Protein AF-A0A935H7Y5-F1 (afdb_monomer_lite)

Structure (mmCIF, N/CA/C/O backbone):
data_AF-A0A935H7Y5-F1
#
_entry.id   AF-A0A935H7Y5-F1
#
loop_
_atom_site.group_PDB
_atom_site.id
_atom_site.type_symbol
_atom_site.label_atom_id
_atom_site.label_alt_id
_atom_site.label_comp_id
_atom_site.label_asym_id
_atom_site.label_entity_id
_atom_site.label_seq_id
_atom_site.pdbx_PDB_ins_code
_atom_site.Cartn_x
_atom_site.Cartn_y
_atom_site.Cartn_z
_atom_site.occupancy
_atom_site.B_iso_or_equiv
_atom_site.auth_seq_id
_atom_site.auth_comp_id
_atom_site.auth_asym_id
_atom_site.auth_atom_id
_atom_site.pdbx_PDB_model_num
ATOM 1 N N . MET A 1 1 ? 10.661 1.975 -7.483 1.00 92.25 1 MET A N 1
ATOM 2 C CA . MET A 1 1 ? 9.246 2.381 -7.546 1.00 92.25 1 MET A CA 1
ATOM 3 C C . MET A 1 1 ? 8.484 1.763 -6.378 1.00 92.25 1 MET A C 1
ATOM 5 O O . MET A 1 1 ? 8.862 0.691 -5.914 1.00 92.25 1 MET A O 1
ATOM 9 N N . GLN A 1 2 ? 7.457 2.450 -5.876 1.00 94.25 2 GLN A N 1
ATOM 10 C CA . GLN A 1 2 ? 6.550 1.940 -4.845 1.00 94.25 2 GLN A CA 1
ATOM 11 C C . GLN A 1 2 ? 5.172 1.699 -5.465 1.00 94.25 2 GLN A C 1
ATOM 13 O O . GLN A 1 2 ? 4.735 2.470 -6.317 1.00 94.25 2 GLN A O 1
ATOM 18 N N . SER A 1 3 ? 4.507 0.617 -5.075 1.00 95.25 3 SER A N 1
ATOM 19 C CA . SER A 1 3 ? 3.164 0.276 -5.547 1.00 95.25 3 SER A CA 1
ATOM 20 C C . SER A 1 3 ? 2.298 -0.190 -4.379 1.00 95.25 3 SER A C 1
ATOM 22 O O . SER A 1 3 ? 2.813 -0.750 -3.408 1.00 95.25 3 SER A O 1
ATOM 24 N N . PHE A 1 4 ? 0.991 0.044 -4.482 1.00 96.00 4 PHE A N 1
ATOM 25 C CA . PHE A 1 4 ? 0.009 -0.246 -3.438 1.00 96.00 4 PHE A CA 1
ATOM 26 C C . PHE A 1 4 ? -1.111 -1.129 -3.981 1.00 96.00 4 PHE A C 1
ATOM 28 O O . PHE A 1 4 ? -1.461 -1.039 -5.157 1.00 96.00 4 PHE A O 1
ATOM 35 N N . SER A 1 5 ? -1.670 -1.987 -3.129 1.00 95.19 5 SER A N 1
ATOM 36 C CA . SER A 1 5 ? -2.857 -2.776 -3.459 1.00 95.19 5 SER A CA 1
ATOM 37 C C . SER A 1 5 ? -3.614 -3.183 -2.200 1.00 95.19 5 SER A C 1
ATOM 39 O O . SER A 1 5 ? -2.998 -3.612 -1.221 1.00 95.19 5 SER A O 1
ATOM 41 N N . TYR A 1 6 ? -4.943 -3.077 -2.226 1.00 95.75 6 TYR A N 1
ATOM 42 C CA . TYR A 1 6 ? -5.797 -3.617 -1.174 1.00 95.75 6 TYR A CA 1
ATOM 43 C C . TYR A 1 6 ? -5.972 -5.130 -1.341 1.00 95.75 6 TYR A C 1
ATOM 45 O O . TYR A 1 6 ? -6.402 -5.610 -2.391 1.00 95.75 6 TYR A O 1
ATOM 53 N N . VAL A 1 7 ? -5.669 -5.896 -0.291 1.00 95.12 7 VAL A N 1
ATOM 54 C CA . VAL A 1 7 ? -5.765 -7.361 -0.305 1.00 95.12 7 VAL A CA 1
ATOM 55 C C . VAL A 1 7 ? -6.862 -7.829 0.643 1.00 95.12 7 VAL A C 1
ATOM 57 O O . VAL A 1 7 ? -6.709 -7.775 1.862 1.00 95.12 7 VAL A O 1
ATOM 60 N N . LEU A 1 8 ? -7.946 -8.365 0.071 1.00 93.12 8 LEU A N 1
ATOM 61 C CA . LEU A 1 8 ? -9.132 -8.823 0.810 1.00 93.12 8 LEU A CA 1
ATOM 62 C C . LEU A 1 8 ? -8.819 -9.897 1.860 1.00 93.12 8 LEU A C 1
ATOM 64 O O . LEU A 1 8 ? -9.350 -9.843 2.960 1.00 93.12 8 LEU A O 1
ATOM 68 N N . ASN A 1 9 ? -7.920 -10.840 1.564 1.00 94.56 9 ASN A N 1
ATOM 69 C CA . ASN A 1 9 ? -7.602 -11.942 2.484 1.00 94.56 9 ASN A CA 1
ATOM 70 C C . ASN A 1 9 ? -6.969 -11.467 3.812 1.00 94.56 9 ASN A C 1
ATOM 72 O O . ASN A 1 9 ? -7.031 -12.159 4.820 1.00 94.56 9 ASN A O 1
ATOM 76 N N . VAL A 1 10 ? -6.359 -10.277 3.822 1.00 91.62 10 VAL A N 1
ATOM 77 C CA . VAL A 1 10 ? -5.756 -9.674 5.026 1.00 91.62 10 VAL A CA 1
ATOM 78 C C . VAL A 1 10 ? -6.420 -8.356 5.431 1.00 91.62 10 VAL A C 1
ATOM 80 O O . VAL A 1 10 ? -5.987 -7.736 6.404 1.00 91.62 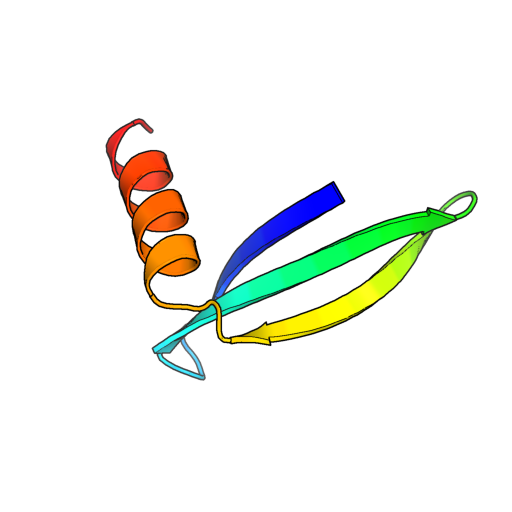10 VAL A O 1
ATOM 83 N N . LEU A 1 11 ? -7.449 -7.938 4.684 1.00 95.12 11 LEU A N 1
ATOM 84 C CA . LEU A 1 11 ? -8.194 -6.687 4.843 1.00 95.12 11 LEU A CA 1
ATOM 85 C C . LEU A 1 11 ? -7.273 -5.476 5.053 1.00 95.12 11 LEU A C 1
ATOM 87 O O . LEU A 1 11 ? -7.459 -4.678 5.971 1.00 95.12 11 LEU A O 1
ATOM 91 N N . ALA A 1 12 ? -6.223 -5.376 4.236 1.00 96.38 12 ALA A N 1
ATOM 92 C CA . ALA A 1 12 ? -5.202 -4.346 4.384 1.00 96.38 12 ALA A CA 1
ATOM 93 C C . ALA A 1 12 ? -4.623 -3.910 3.041 1.00 96.38 12 ALA A C 1
ATOM 95 O O . ALA A 1 12 ? -4.496 -4.713 2.114 1.00 96.38 12 ALA A O 1
ATOM 96 N N . VAL A 1 13 ? -4.191 -2.650 2.984 1.00 97.31 13 VAL A N 1
ATOM 97 C CA . VAL A 1 13 ? -3.326 -2.161 1.912 1.00 97.31 13 VAL A CA 1
ATOM 98 C C . VAL A 1 13 ? -1.928 -2.729 2.132 1.00 97.31 13 VAL A C 1
ATOM 100 O O . VAL A 1 13 ? -1.347 -2.617 3.216 1.00 97.31 13 VAL A O 1
ATOM 103 N N . LEU A 1 14 ? -1.390 -3.370 1.103 1.00 97.56 14 LEU A N 1
ATOM 104 C CA . LEU A 1 14 ? -0.003 -3.800 1.057 1.00 97.56 14 LEU A CA 1
ATOM 105 C C . LEU A 1 14 ? 0.787 -2.839 0.185 1.00 97.56 14 LEU A C 1
ATOM 107 O O . LEU A 1 14 ? 0.309 -2.384 -0.856 1.00 97.56 14 LEU A O 1
ATOM 111 N N . THR A 1 15 ? 2.015 -2.566 0.608 1.00 97.56 15 THR A N 1
ATOM 112 C CA . THR A 1 15 ? 2.976 -1.808 -0.179 1.00 97.56 15 THR A CA 1
ATOM 113 C C . THR A 1 15 ? 4.112 -2.714 -0.626 1.00 97.56 15 THR A C 1
ATOM 115 O O . THR A 1 15 ? 4.629 -3.535 0.143 1.00 97.56 15 THR A O 1
ATOM 118 N N . VAL A 1 16 ? 4.495 -2.566 -1.890 1.00 97.12 16 VAL A N 1
ATOM 119 C CA . VAL A 1 16 ? 5.674 -3.202 -2.463 1.00 97.12 16 VAL A CA 1
ATOM 120 C C . VAL A 1 16 ? 6.639 -2.130 -2.942 1.00 97.12 16 VAL A C 1
ATOM 122 O O . VAL A 1 16 ? 6.291 -1.260 -3.739 1.00 97.12 16 VAL A O 1
ATOM 125 N N . VAL A 1 17 ? 7.873 -2.205 -2.453 1.00 96.81 17 VAL A N 1
ATOM 126 C CA . VAL A 1 17 ? 8.988 -1.417 -2.979 1.00 96.81 17 VAL A CA 1
ATOM 127 C C . VAL A 1 17 ? 9.781 -2.330 -3.886 1.00 96.81 17 VAL A C 1
ATOM 129 O O . VAL A 1 17 ? 10.242 -3.392 -3.460 1.00 96.81 17 VAL A O 1
ATOM 132 N N . HIS A 1 18 ? 9.936 -1.925 -5.137 1.00 96.38 18 HIS A N 1
ATOM 133 C CA . HIS A 1 18 ? 10.632 -2.712 -6.140 1.00 96.38 18 HIS A CA 1
ATOM 134 C C . HIS A 1 18 ? 11.512 -1.844 -7.029 1.00 96.38 18 HIS A C 1
ATOM 136 O O . HIS A 1 18 ? 11.329 -0.629 -7.133 1.00 96.38 18 HIS A O 1
ATOM 142 N N . SER A 1 19 ? 12.509 -2.467 -7.639 1.00 96.50 19 SER A N 1
ATOM 143 C CA . SER A 1 19 ? 13.325 -1.860 -8.685 1.00 96.50 19 SER A CA 1
ATOM 144 C C 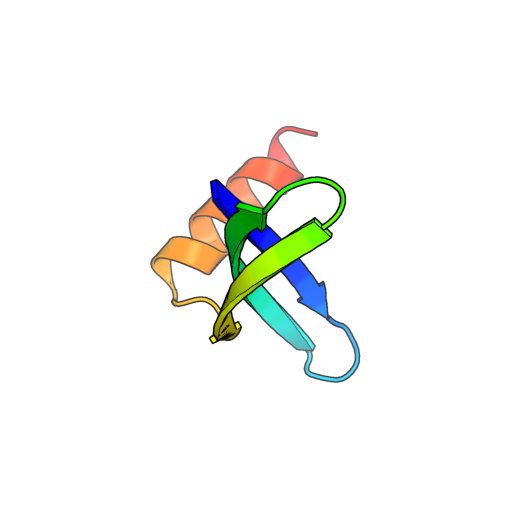. SER A 1 19 ? 13.264 -2.717 -9.938 1.00 96.50 19 SER A C 1
ATOM 146 O O . SER A 1 19 ? 13.164 -3.946 -9.844 1.00 96.50 19 SER A O 1
ATOM 148 N N . ASP A 1 20 ? 13.411 -2.086 -11.095 1.00 95.44 20 ASP A N 1
ATOM 149 C CA . ASP A 1 20 ? 13.552 -2.814 -12.349 1.00 95.44 20 ASP A CA 1
ATOM 150 C C . ASP A 1 20 ? 14.833 -3.655 -12.325 1.00 95.44 20 ASP A C 1
ATOM 152 O O . ASP A 1 20 ? 15.880 -3.233 -11.819 1.00 95.44 20 ASP A O 1
ATOM 156 N N . ARG A 1 21 ? 14.737 -4.883 -12.830 1.00 91.69 21 ARG A N 1
ATOM 157 C CA . ARG A 1 21 ? 15.861 -5.800 -13.006 1.00 91.69 21 ARG A CA 1
ATOM 158 C C . ARG A 1 21 ? 15.665 -6.585 -14.295 1.00 91.69 21 ARG A C 1
ATOM 160 O O . ARG A 1 21 ? 15.014 -7.629 -14.308 1.00 91.69 21 ARG A O 1
ATOM 167 N N . ASP A 1 22 ? 16.263 -6.087 -15.370 1.00 92.94 22 ASP A N 1
ATOM 168 C CA . ASP A 1 22 ? 16.118 -6.630 -16.720 1.00 92.94 22 ASP A CA 1
ATOM 169 C C . ASP A 1 22 ? 14.635 -6.765 -17.114 1.00 92.94 22 ASP A C 1
ATOM 171 O O . ASP A 1 22 ? 13.928 -5.770 -17.236 1.00 92.94 22 ASP A O 1
ATOM 175 N N . LYS A 1 23 ? 14.152 -8.002 -17.290 1.00 92.62 23 LYS A N 1
ATOM 176 C CA . LYS A 1 23 ? 12.756 -8.330 -17.628 1.00 92.62 23 LYS A CA 1
ATOM 177 C C . LYS A 1 23 ? 11.904 -8.688 -16.403 1.00 92.62 23 LYS A C 1
ATOM 179 O O . LYS A 1 23 ? 10.840 -9.281 -16.554 1.00 92.62 23 LYS A O 1
ATOM 184 N N . ALA A 1 24 ? 12.388 -8.399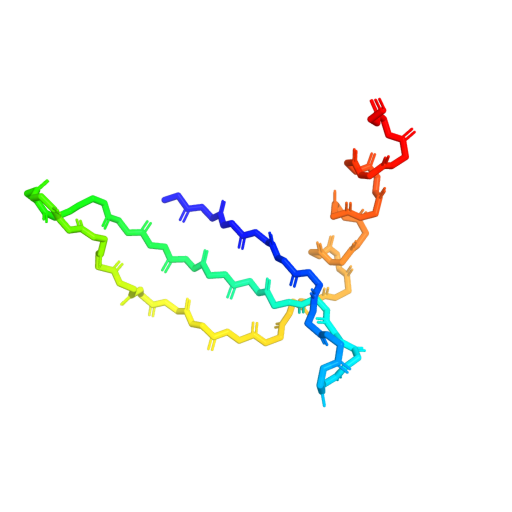 -15.198 1.00 92.69 24 ALA A N 1
ATOM 185 C CA . ALA A 1 24 ? 11.731 -8.729 -13.942 1.00 92.69 24 ALA A CA 1
ATOM 186 C C . ALA A 1 24 ? 11.714 -7.530 -12.984 1.00 92.69 24 ALA A C 1
ATOM 188 O O . ALA A 1 24 ? 12.483 -6.581 -13.121 1.00 92.69 24 ALA A O 1
ATOM 189 N N . ALA A 1 25 ? 10.859 -7.608 -11.966 1.00 94.56 25 ALA A N 1
ATOM 190 C CA . ALA A 1 25 ? 10.892 -6.698 -10.828 1.00 94.56 25 ALA A CA 1
ATOM 191 C C . ALA A 1 25 ? 11.660 -7.356 -9.675 1.00 94.56 25 ALA A C 1
ATOM 193 O O . ALA A 1 25 ? 11.362 -8.484 -9.274 1.00 94.56 25 ALA A O 1
ATOM 194 N N . ARG A 1 26 ? 12.644 -6.654 -9.108 1.00 95.50 26 ARG A N 1
ATOM 195 C CA . ARG A 1 26 ? 13.273 -7.061 -7.848 1.00 95.50 26 ARG A CA 1
ATOM 196 C C . ARG A 1 26 ? 12.483 -6.463 -6.695 1.00 95.50 26 ARG A C 1
ATOM 198 O O . ARG A 1 26 ? 12.519 -5.253 -6.485 1.00 95.50 26 ARG A O 1
ATOM 205 N N . ILE A 1 27 ? 11.823 -7.314 -5.916 1.00 96.19 27 ILE A N 1
ATOM 206 C CA . ILE A 1 27 ? 11.155 -6.894 -4.683 1.00 96.19 27 ILE A CA 1
ATOM 207 C C . ILE A 1 27 ? 12.220 -6.596 -3.622 1.00 96.19 27 ILE A C 1
ATOM 209 O O . ILE A 1 27 ? 13.066 -7.436 -3.320 1.00 96.19 27 ILE A O 1
ATOM 213 N N . ILE A 1 28 ? 12.180 -5.382 -3.081 1.00 96.88 28 ILE A N 1
ATOM 214 C CA . ILE A 1 28 ? 13.055 -4.901 -2.007 1.00 96.88 28 ILE A CA 1
ATOM 215 C C . ILE A 1 28 ? 12.324 -5.001 -0.666 1.00 96.88 28 ILE A C 1
ATOM 217 O O . ILE A 1 28 ? 12.911 -5.401 0.334 1.00 96.88 28 ILE A O 1
ATOM 221 N N . SER A 1 29 ? 11.035 -4.658 -0.643 1.00 96.62 29 SER A N 1
ATOM 222 C CA . SER A 1 29 ? 10.198 -4.720 0.555 1.00 96.62 29 SER A CA 1
ATOM 223 C C . SER A 1 29 ? 8.775 -5.103 0.181 1.00 96.62 29 SER A C 1
ATOM 225 O O . SER A 1 29 ? 8.247 -4.613 -0.817 1.00 96.62 29 SER A O 1
ATOM 227 N N . PHE A 1 30 ? 8.161 -5.957 0.997 1.0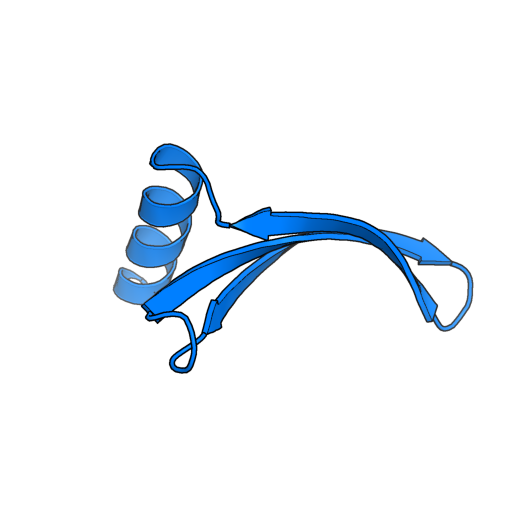0 95.81 30 PHE A N 1
ATOM 228 C CA . PHE A 1 30 ? 6.751 -6.307 0.903 1.00 95.81 30 PHE A CA 1
ATOM 229 C C . PHE A 1 30 ? 6.167 -6.392 2.309 1.00 95.81 30 PHE A C 1
ATOM 231 O O . PHE A 1 30 ? 6.613 -7.199 3.125 1.00 95.81 30 PHE A O 1
ATOM 238 N N . ARG A 1 31 ? 5.223 -5.503 2.617 1.00 96.38 31 ARG A N 1
ATOM 239 C CA . ARG A 1 31 ? 4.678 -5.334 3.969 1.00 96.38 31 ARG A CA 1
ATOM 240 C C . ARG A 1 31 ? 3.299 -4.678 3.928 1.00 96.38 31 ARG A C 1
ATOM 242 O O . ARG A 1 31 ? 2.880 -4.167 2.890 1.00 96.38 31 ARG A O 1
ATOM 249 N N . ARG A 1 32 ? 2.610 -4.652 5.072 1.00 97.38 32 ARG A N 1
ATOM 250 C CA . ARG A 1 32 ? 1.430 -3.790 5.254 1.00 97.38 32 ARG A CA 1
ATOM 251 C C . ARG A 1 32 ? 1.852 -2.327 5.121 1.00 97.38 32 ARG A C 1
ATOM 253 O O . ARG A 1 32 ? 2.918 -1.956 5.615 1.00 97.38 32 ARG A O 1
ATOM 260 N N . ALA A 1 33 ? 1.027 -1.539 4.447 1.00 97.44 33 ALA A N 1
ATOM 261 C CA . ALA A 1 33 ? 1.199 -0.099 4.374 1.00 97.44 33 ALA A CA 1
ATOM 262 C C . ALA A 1 33 ? 1.099 0.523 5.780 1.00 97.44 33 ALA A C 1
ATOM 264 O O . ALA A 1 33 ? 0.356 0.032 6.636 1.00 97.44 33 ALA A O 1
ATOM 265 N N . SER A 1 34 ? 1.876 1.578 6.025 1.00 96.88 34 SER A N 1
ATOM 266 C CA . SER A 1 34 ? 1.686 2.455 7.181 1.00 96.88 34 SER A CA 1
ATOM 267 C C . SER A 1 34 ? 0.375 3.239 7.057 1.00 96.88 34 SER A C 1
ATOM 269 O O . SER A 1 34 ? -0.293 3.195 6.026 1.00 96.88 34 SER A O 1
AT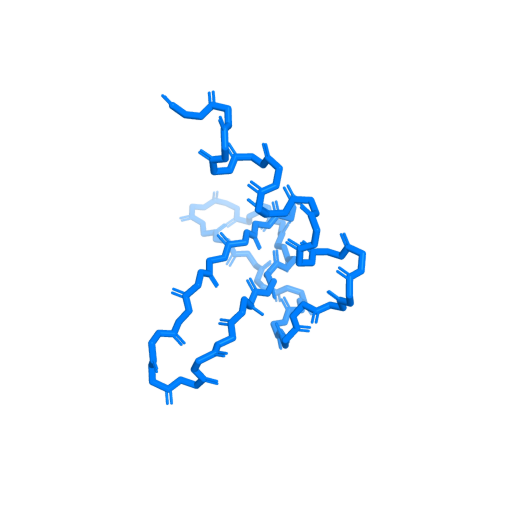OM 271 N N . PHE A 1 35 ? 0.003 3.971 8.107 1.00 96.94 35 PHE A N 1
ATOM 272 C CA . PHE A 1 35 ? -1.174 4.838 8.071 1.00 96.94 35 PHE A CA 1
ATOM 273 C C . PHE A 1 35 ? -1.090 5.870 6.933 1.00 96.94 35 PHE A C 1
ATOM 275 O O . PHE A 1 35 ? -1.976 5.904 6.087 1.00 96.94 35 PHE A O 1
ATOM 282 N N . ASP A 1 36 ? 0.017 6.612 6.845 1.00 97.38 36 ASP A N 1
ATOM 283 C CA . ASP A 1 36 ? 0.221 7.622 5.796 1.00 97.38 36 ASP A CA 1
ATOM 284 C C . ASP A 1 36 ? 0.199 7.011 4.381 1.00 97.38 36 ASP A C 1
ATOM 286 O O . ASP A 1 36 ? -0.319 7.599 3.435 1.00 97.38 36 ASP A O 1
ATOM 290 N N . GLU A 1 37 ? 0.737 5.796 4.227 1.00 97.00 37 GLU A N 1
ATOM 291 C CA . GLU A 1 37 ? 0.702 5.058 2.960 1.00 97.00 37 GLU A CA 1
ATOM 292 C C . GLU A 1 37 ? -0.718 4.582 2.598 1.00 97.00 37 GLU A C 1
ATOM 294 O O . GLU A 1 37 ? -1.069 4.544 1.418 1.00 97.00 37 GLU A O 1
ATOM 299 N N . CYS A 1 38 ? -1.538 4.219 3.591 1.00 96.44 38 CYS A N 1
ATOM 300 C CA . CYS A 1 38 ? -2.953 3.906 3.386 1.00 96.44 38 CYS A CA 1
ATOM 301 C C . CYS A 1 38 ? -3.742 5.144 2.947 1.00 96.44 38 CYS A C 1
ATOM 303 O O . CYS A 1 38 ? -4.517 5.040 2.001 1.00 96.44 38 CYS A O 1
ATOM 305 N N . GLU A 1 39 ? -3.530 6.297 3.587 1.00 97.00 39 GLU A N 1
ATOM 306 C CA . GLU A 1 39 ? -4.185 7.558 3.210 1.00 97.00 39 GLU A CA 1
ATOM 307 C C . GLU A 1 39 ? -3.880 7.912 1.752 1.00 97.00 39 GLU A C 1
ATOM 309 O O . GLU A 1 39 ? -4.795 8.126 0.963 1.00 97.00 39 GLU A O 1
ATOM 314 N N . ALA A 1 40 ? -2.608 7.843 1.345 1.00 95.81 40 ALA A N 1
ATOM 315 C CA . ALA A 1 40 ? -2.214 8.093 -0.042 1.00 95.81 40 ALA A CA 1
ATOM 316 C C . ALA A 1 40 ? -2.903 7.144 -1.045 1.00 95.81 40 ALA A C 1
ATOM 318 O O . ALA A 1 40 ? -3.233 7.546 -2.163 1.00 95.81 40 ALA A O 1
ATOM 319 N N . TYR A 1 41 ? -3.126 5.882 -0.660 1.00 95.56 41 TYR A N 1
ATOM 320 C CA . TYR A 1 41 ? -3.856 4.917 -1.482 1.00 95.56 41 T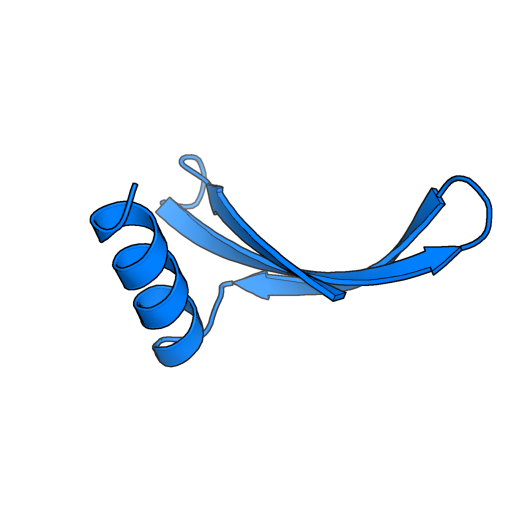YR A CA 1
ATOM 321 C C . TYR A 1 41 ? -5.346 5.262 -1.601 1.00 95.56 41 TYR A C 1
ATOM 323 O O . TYR A 1 41 ? -5.890 5.212 -2.705 1.00 95.56 41 TYR A O 1
ATOM 331 N N . TYR A 1 42 ? -6.003 5.635 -0.501 1.00 95.62 42 TYR A N 1
ATOM 332 C CA . TYR A 1 42 ? -7.417 6.014 -0.523 1.00 95.62 42 TYR A CA 1
ATOM 333 C C . TYR A 1 42 ? -7.650 7.334 -1.258 1.00 95.62 42 TYR A C 1
ATOM 335 O O . TYR A 1 42 ? -8.540 7.400 -2.098 1.00 95.62 42 TYR A O 1
ATOM 343 N N . GLU A 1 43 ? -6.786 8.333 -1.066 1.00 96.50 43 GLU A N 1
ATOM 344 C CA . GLU A 1 43 ? -6.834 9.571 -1.848 1.00 96.50 43 GLU A CA 1
ATOM 345 C C . GLU A 1 43 ? -6.695 9.326 -3.355 1.00 96.50 43 GLU A C 1
ATOM 347 O O . GLU A 1 43 ? -7.227 10.090 -4.162 1.00 96.50 43 GLU A O 1
ATOM 352 N N . TRP A 1 44 ? -5.923 8.311 -3.753 1.00 94.75 44 TRP A N 1
ATOM 353 C CA . TRP A 1 44 ? -5.792 7.926 -5.154 1.00 94.75 44 TRP A CA 1
ATOM 354 C C . TRP A 1 44 ? -7.063 7.248 -5.680 1.00 94.75 44 TRP A C 1
ATOM 356 O O . TRP A 1 44 ? -7.485 7.575 -6.788 1.00 94.75 44 TRP A O 1
ATOM 366 N N . ILE A 1 45 ? -7.692 6.365 -4.892 1.00 95.38 45 ILE A N 1
ATOM 367 C CA . ILE A 1 45 ? -8.983 5.744 -5.240 1.00 95.38 45 ILE A CA 1
ATOM 368 C C . ILE A 1 45 ? -10.074 6.802 -5.406 1.00 95.38 45 ILE A C 1
ATOM 370 O O . ILE A 1 45 ? -10.835 6.743 -6.363 1.00 95.38 45 ILE A O 1
ATOM 374 N N . ASP A 1 46 ? -10.143 7.779 -4.506 1.00 95.81 46 ASP A N 1
ATOM 375 C CA . ASP A 1 46 ? -11.186 8.811 -4.545 1.00 95.81 46 ASP A CA 1
ATOM 376 C C . ASP A 1 46 ? -11.068 9.736 -5.770 1.00 95.81 46 ASP A C 1
ATOM 378 O O . ASP A 1 46 ? -12.021 10.428 -6.128 1.00 95.81 46 ASP A O 1
ATOM 382 N N . LYS A 1 47 ? -9.897 9.765 -6.419 1.00 93.62 47 LYS A N 1
ATOM 383 C CA . LYS A 1 47 ? -9.619 10.555 -7.632 1.00 93.62 47 LYS A CA 1
ATOM 384 C C . LYS A 1 47 ? -9.814 9.762 -8.934 1.00 93.62 47 LYS A C 1
ATOM 386 O O . LYS A 1 47 ? -9.498 10.301 -9.997 1.00 93.62 47 LYS A O 1
ATOM 391 N N . GLN A 1 48 ? -10.257 8.505 -8.859 1.00 72.44 48 GLN A N 1
ATOM 392 C CA . GLN A 1 48 ? -10.478 7.619 -10.009 1.00 72.44 48 GLN A CA 1
ATOM 393 C C . GLN A 1 48 ? -11.852 7.832 -10.652 1.00 72.44 48 GLN A C 1
ATOM 395 O O . GLN A 1 48 ? -11.905 7.767 -11.902 1.00 72.44 48 GLN A O 1
#

Sequence (48 aa):
MQSFSYVLNVLAVLTVVHSDRDKAARIISFRRASFDECEAYYEWIDKQ

pLDDT: mean 95.07, std 3.66, range [72.44, 97.56]

Secondary structure (DSSP, 8-state):
-EEEEEEGGGTEEEEEEEEEETTEEEEEEEEEPPHHHHHHHHHHHTT-

Radius of gyration: 11.82 Å; chains: 1; bounding box: 27×22×26 Å

Foldseek 3Di:
DKDWDQDPVVRFIWIWDWDDDPVDTHTPDIDGDDPVRVVVVVVVVVVD